Protein AF-A0A967TKL2-F1 (afdb_monomer_lite)

Sequence (60 aa):
VHKEVVAALGVPGVKTGVDLLGLHGGAPRSPLRPLPDAERERVEATLERAGLLAGKGAGR

Secondary structure (DSSP, 8-state):
-IIIIIIHHHHHHHHHHHHHTTS---PPPTTSPPPPHHHHHHHHHHHHHTTSS--TT---

pLDDT: mean 91.99, std 14.27, range [44.34, 98.44]

Foldseek 3Di:
DCCLQCVPPNLLSVLLLCVQLVHHSDADDPPDGHDDPVSSVSSVVVCVVVVNHDPPPPDD

Structure (mmCIF, N/CA/C/O backbone):
data_AF-A0A967TKL2-F1
#
_entry.id   AF-A0A967TKL2-F1
#
loop_
_atom_site.group_PDB
_atom_site.id
_atom_site.type_symbol
_atom_site.label_atom_id
_atom_site.label_alt_id
_atom_site.label_comp_id
_atom_site.label_asym_id
_atom_site.label_entity_id
_atom_site.label_seq_id
_atom_site.pdbx_PDB_ins_code
_atom_site.Cartn_x
_atom_site.Cartn_y
_atom_site.Cartn_z
_atom_site.occupancy
_atom_site.B_iso_or_equiv
_atom_site.auth_seq_id
_atom_site.auth_comp_id
_atom_site.auth_asym_id
_atom_site.auth_atom_id
_atom_site.pdbx_PDB_model_num
ATOM 1 N N . VAL A 1 1 ? -0.647 -6.775 7.761 1.00 92.38 1 VAL A N 1
ATOM 2 C CA . VAL A 1 1 ? 0.101 -5.611 7.201 1.00 92.38 1 VAL A CA 1
ATOM 3 C C . VAL A 1 1 ? 1.513 -5.952 6.713 1.00 92.38 1 VAL A C 1
ATOM 5 O O . VAL A 1 1 ? 1.681 -6.011 5.505 1.00 92.38 1 VAL A O 1
ATOM 8 N N . HIS A 1 2 ? 2.529 -6.207 7.561 1.00 95.44 2 HIS A N 1
ATOM 9 C CA . HIS A 1 2 ? 3.929 -6.326 7.080 1.00 95.44 2 HIS A CA 1
ATOM 10 C C . HIS A 1 2 ? 4.159 -7.427 6.019 1.00 95.44 2 HIS A C 1
ATOM 12 O O . HIS A 1 2 ? 4.838 -7.179 5.030 1.00 95.44 2 HIS A O 1
ATOM 18 N N . LYS A 1 3 ? 3.552 -8.614 6.158 1.00 97.81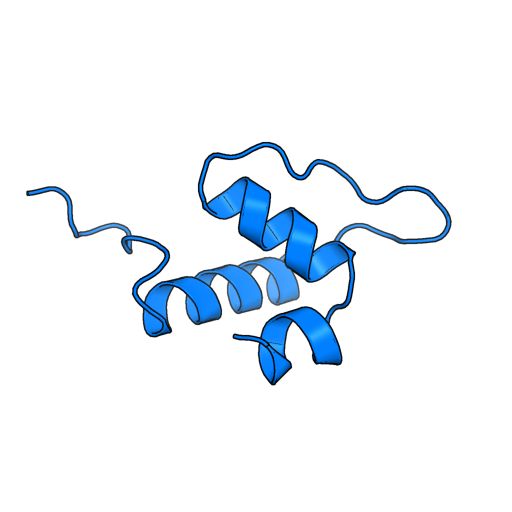 3 LYS A N 1
ATOM 19 C CA . LYS A 1 3 ? 3.666 -9.684 5.143 1.00 97.81 3 LYS A CA 1
ATOM 20 C C . LYS A 1 3 ? 2.938 -9.351 3.837 1.00 97.81 3 LYS A C 1
ATOM 22 O O . LYS A 1 3 ? 3.421 -9.655 2.757 1.00 97.81 3 LYS A O 1
ATOM 27 N N . GLU A 1 4 ? 1.773 -8.727 3.944 1.00 97.94 4 GLU A N 1
ATOM 28 C CA . GLU A 1 4 ? 0.851 -8.531 2.818 1.00 97.94 4 GLU A CA 1
ATOM 29 C C . GLU A 1 4 ? 1.158 -7.276 2.002 1.00 97.94 4 GLU A C 1
ATOM 31 O O . GLU A 1 4 ? 0.858 -7.243 0.817 1.00 97.94 4 GLU A O 1
ATOM 36 N N . VAL A 1 5 ? 1.768 -6.263 2.623 1.00 97.88 5 VAL A N 1
ATOM 37 C CA . VAL A 1 5 ? 2.141 -5.007 1.960 1.00 97.88 5 VAL A CA 1
ATOM 38 C C . VAL A 1 5 ? 3.650 -4.945 1.750 1.00 97.88 5 VAL A C 1
ATOM 40 O O . VAL A 1 5 ? 4.105 -4.830 0.620 1.00 97.88 5 VAL A O 1
ATOM 43 N N . VAL A 1 6 ? 4.452 -5.067 2.813 1.00 97.31 6 VAL A N 1
ATOM 44 C CA . VAL A 1 6 ? 5.909 -4.874 2.701 1.00 97.31 6 VAL A CA 1
ATOM 45 C C . VAL A 1 6 ? 6.559 -6.053 1.984 1.00 97.31 6 VAL A C 1
ATOM 47 O O . VAL A 1 6 ? 7.244 -5.852 0.988 1.00 97.31 6 VAL A O 1
ATOM 50 N N . ALA A 1 7 ? 6.331 -7.282 2.458 1.00 97.88 7 ALA A N 1
ATOM 51 C CA . ALA A 1 7 ? 6.982 -8.452 1.870 1.00 97.88 7 ALA A CA 1
ATOM 52 C C . ALA A 1 7 ? 6.426 -8.803 0.479 1.00 97.88 7 ALA A C 1
ATOM 54 O O . ALA A 1 7 ? 7.198 -9.176 -0.396 1.00 97.88 7 ALA A O 1
ATOM 55 N N . ALA A 1 8 ? 5.112 -8.668 0.263 1.00 97.69 8 ALA A N 1
ATOM 56 C CA . ALA A 1 8 ? 4.494 -9.027 -1.014 1.00 97.69 8 ALA A CA 1
ATOM 57 C C . ALA A 1 8 ? 4.594 -7.932 -2.090 1.00 97.69 8 ALA A C 1
ATOM 59 O O . ALA A 1 8 ? 4.728 -8.266 -3.262 1.00 97.69 8 ALA A O 1
ATOM 60 N N . LEU A 1 9 ? 4.526 -6.646 -1.717 1.00 97.88 9 LEU A N 1
ATOM 61 C CA . LEU A 1 9 ? 4.384 -5.532 -2.673 1.00 97.88 9 LEU A CA 1
ATOM 62 C C . LEU A 1 9 ? 5.523 -4.514 -2.614 1.00 97.88 9 LEU A C 1
ATOM 64 O O . LEU A 1 9 ? 5.598 -3.624 -3.463 1.00 97.88 9 LEU A O 1
ATOM 68 N N . GLY A 1 10 ? 6.415 -4.627 -1.628 1.00 97.62 10 GLY A N 1
ATOM 69 C CA . GLY A 1 10 ? 7.586 -3.773 -1.487 1.00 97.62 10 GLY A CA 1
ATOM 70 C C . GLY A 1 10 ? 7.251 -2.285 -1.361 1.00 97.62 10 GLY A C 1
ATOM 71 O O . GLY A 1 10 ? 6.217 -1.879 -0.826 1.00 97.62 10 GLY A O 1
ATOM 72 N N . VAL A 1 11 ? 8.163 -1.449 -1.863 1.00 98.06 11 VAL A N 1
ATOM 73 C CA . VAL A 1 11 ? 8.057 0.018 -1.800 1.00 98.06 11 VAL A CA 1
ATOM 74 C C . VAL A 1 11 ? 6.789 0.565 -2.481 1.00 98.06 11 VAL A C 1
ATOM 76 O O . VAL A 1 11 ? 6.184 1.465 -1.894 1.00 98.06 11 VAL A O 1
ATOM 79 N N . PRO A 1 12 ? 6.337 0.058 -3.652 1.00 98.44 12 PRO A N 1
ATOM 80 C CA . PRO A 1 12 ? 5.053 0.456 -4.231 1.00 98.44 12 PRO A CA 1
ATOM 81 C C . PRO A 1 12 ? 3.875 0.276 -3.269 1.00 98.44 12 PRO A C 1
ATOM 83 O O . PRO A 1 12 ? 3.137 1.231 -3.051 1.00 98.44 12 PRO A O 1
ATOM 86 N N . GLY A 1 13 ? 3.752 -0.885 -2.613 1.00 98.31 13 GLY A N 1
ATOM 87 C CA . GLY A 1 13 ? 2.681 -1.127 -1.640 1.00 98.31 13 GLY A CA 1
ATOM 88 C C . GLY A 1 13 ? 2.741 -0.210 -0.424 1.00 98.31 13 GLY A C 1
ATOM 89 O O . GLY A 1 13 ? 1.710 0.298 0.014 1.00 98.31 13 GLY A O 1
ATOM 90 N N . VAL A 1 14 ? 3.943 0.060 0.093 1.00 98.25 14 VAL A N 1
ATOM 91 C CA . VAL A 1 14 ? 4.119 0.993 1.217 1.00 98.25 14 VAL A CA 1
ATOM 92 C C . VAL A 1 14 ? 3.678 2.404 0.831 1.00 98.25 14 VAL A C 1
ATOM 94 O O . VAL A 1 14 ? 2.893 3.006 1.557 1.00 98.25 14 VAL A O 1
ATOM 97 N N . LYS A 1 15 ? 4.132 2.924 -0.315 1.00 98.44 15 LYS A N 1
ATOM 98 C CA . LYS A 1 15 ? 3.754 4.263 -0.794 1.00 98.44 15 LYS A CA 1
ATOM 99 C C . LYS A 1 15 ? 2.251 4.382 -1.032 1.00 98.44 15 LYS A C 1
ATOM 101 O O . LYS A 1 15 ? 1.652 5.344 -0.567 1.00 98.44 15 LYS A O 1
ATOM 106 N N . THR A 1 16 ? 1.641 3.378 -1.661 1.00 98.25 16 THR A N 1
ATOM 107 C CA . THR A 1 16 ? 0.186 3.316 -1.841 1.00 98.25 16 THR A CA 1
ATOM 108 C C . THR A 1 16 ? -0.552 3.346 -0.505 1.00 98.25 16 THR A C 1
ATOM 110 O O . THR A 1 16 ? -1.536 4.065 -0.374 1.00 98.25 16 THR A O 1
ATOM 113 N N . GLY A 1 17 ? -0.072 2.612 0.502 1.00 97.50 17 GLY A N 1
ATOM 114 C CA . GLY A 1 17 ? -0.671 2.640 1.834 1.00 97.50 17 GLY A CA 1
ATOM 115 C C . GLY A 1 17 ? -0.550 4.004 2.516 1.00 97.50 17 GLY A C 1
ATOM 116 O O . GLY A 1 17 ? -1.507 4.469 3.122 1.00 97.50 17 GLY A O 1
ATOM 117 N N . VAL A 1 18 ? 0.595 4.672 2.372 1.00 97.81 18 VAL A N 1
ATOM 118 C CA . VAL A 1 18 ? 0.804 6.042 2.869 1.00 97.81 18 VAL A CA 1
ATOM 119 C C . VAL A 1 18 ? -0.168 7.020 2.193 1.00 97.81 18 VAL A C 1
ATOM 121 O O . VAL A 1 18 ? -0.813 7.796 2.893 1.00 97.81 18 VAL A O 1
ATOM 124 N N . ASP A 1 19 ? -0.337 6.938 0.870 1.00 97.75 19 ASP A N 1
ATOM 125 C CA . ASP A 1 19 ? -1.297 7.772 0.129 1.00 97.75 19 ASP A CA 1
ATOM 126 C C . ASP A 1 19 ? -2.751 7.516 0.573 1.00 97.75 19 ASP A C 1
ATOM 128 O O . ASP A 1 19 ? -3.516 8.456 0.780 1.00 97.75 19 ASP A O 1
ATOM 132 N N . LEU A 1 20 ? -3.137 6.249 0.771 1.00 96.38 20 LEU A N 1
ATOM 133 C CA . LEU A 1 20 ? -4.473 5.866 1.253 1.00 96.38 20 LEU A CA 1
ATOM 134 C C . LEU A 1 20 ? -4.786 6.419 2.648 1.00 96.38 20 LEU A C 1
ATOM 136 O O . LEU A 1 20 ? -5.934 6.742 2.935 1.00 96.38 20 LEU A O 1
ATOM 140 N N . LEU A 1 21 ? -3.771 6.561 3.501 1.00 96.25 21 LEU A N 1
ATOM 141 C CA . LEU A 1 21 ? -3.899 7.142 4.839 1.00 96.25 21 LEU A CA 1
ATOM 142 C C . LEU A 1 21 ? -3.946 8.684 4.830 1.00 96.25 21 LEU A C 1
ATOM 144 O O . LEU A 1 21 ? -3.920 9.300 5.893 1.00 96.25 21 LEU A O 1
ATOM 148 N N . GLY A 1 22 ? -4.003 9.320 3.655 1.00 95.75 22 GLY A N 1
ATOM 149 C CA . GLY A 1 22 ? -4.054 10.778 3.513 1.00 95.75 22 GLY A CA 1
ATOM 150 C C . GLY A 1 22 ? -2.697 11.471 3.660 1.00 95.75 22 GLY A C 1
ATOM 151 O O . GLY A 1 22 ? -2.639 12.694 3.778 1.00 95.75 22 GLY A O 1
ATOM 152 N N . LEU A 1 23 ? -1.603 10.708 3.659 1.00 96.88 23 LEU A N 1
ATOM 153 C CA . LEU A 1 23 ? -0.237 11.227 3.643 1.00 96.88 23 LEU A CA 1
ATOM 154 C C . LEU A 1 23 ? 0.293 11.272 2.200 1.00 96.88 23 LEU A C 1
ATOM 156 O O . LEU A 1 23 ? -0.415 10.949 1.252 1.00 96.88 23 LEU A O 1
ATOM 160 N N . HIS A 1 24 ? 1.551 11.684 2.018 1.00 96.19 24 HIS A N 1
ATOM 161 C CA . HIS A 1 24 ? 2.168 11.777 0.693 1.00 96.19 24 HIS A CA 1
ATOM 162 C C . HIS A 1 24 ? 3.258 10.714 0.490 1.00 96.19 24 HIS A C 1
ATOM 164 O O . HIS A 1 24 ? 4.422 10.911 0.843 1.00 96.19 24 HIS A O 1
ATOM 170 N N . GLY A 1 25 ? 2.878 9.575 -0.085 1.00 94.81 25 GLY A N 1
ATOM 171 C CA . GLY A 1 25 ? 3.769 8.512 -0.546 1.00 94.81 25 GLY A CA 1
ATOM 172 C C . GLY A 1 25 ? 4.236 8.738 -1.985 1.00 94.81 25 GLY A C 1
ATOM 173 O O . GLY A 1 25 ? 5.432 8.592 -2.274 1.00 94.81 25 GLY A O 1
ATOM 174 N N . GLY A 1 26 ? 3.318 9.130 -2.871 1.00 95.19 26 GLY A N 1
ATOM 175 C CA . GLY A 1 26 ? 3.574 9.461 -4.272 1.00 95.19 26 GLY A CA 1
ATOM 176 C C . GLY A 1 26 ? 4.089 8.286 -5.115 1.00 95.19 26 GLY A C 1
ATOM 177 O O . GLY A 1 26 ? 4.413 7.205 -4.616 1.00 95.19 26 GLY A O 1
ATOM 178 N N . ALA A 1 27 ? 4.239 8.505 -6.424 1.00 95.88 27 ALA A N 1
ATOM 179 C CA . ALA A 1 27 ? 4.681 7.453 -7.339 1.00 95.88 27 ALA A CA 1
ATOM 180 C C . ALA A 1 27 ? 6.066 6.871 -6.948 1.00 95.88 27 ALA A C 1
ATOM 182 O O . ALA A 1 27 ? 6.966 7.601 -6.499 1.00 95.88 27 ALA A O 1
ATOM 183 N N . PRO A 1 28 ? 6.280 5.550 -7.084 1.00 97.00 28 PRO A N 1
ATOM 184 C CA . PRO A 1 28 ? 7.616 4.963 -7.020 1.00 97.00 28 PRO A CA 1
ATOM 185 C C . PRO A 1 28 ? 8.527 5.537 -8.113 1.00 97.00 28 PRO A C 1
ATOM 187 O O . PRO A 1 28 ? 8.067 5.889 -9.198 1.00 97.00 28 PRO A O 1
ATOM 190 N N . ARG A 1 29 ? 9.834 5.631 -7.836 1.00 96.81 29 ARG A N 1
ATOM 191 C CA . ARG A 1 29 ? 10.815 6.014 -8.864 1.00 96.81 29 ARG A CA 1
ATOM 192 C C . ARG A 1 29 ? 11.157 4.808 -9.739 1.00 96.81 29 ARG A C 1
ATOM 194 O O . ARG A 1 29 ? 11.197 3.684 -9.242 1.00 96.81 29 ARG A O 1
ATOM 201 N N . SER A 1 30 ? 11.502 5.068 -11.000 1.00 95.50 30 SER A N 1
ATOM 202 C CA . SER A 1 30 ? 12.083 4.066 -11.905 1.00 95.50 30 SER A CA 1
ATOM 203 C C . SER A 1 30 ? 13.284 3.355 -11.248 1.00 95.50 30 SER A C 1
ATOM 205 O O . SER A 1 30 ? 14.063 4.025 -10.561 1.00 95.50 30 SER A O 1
ATOM 207 N N . PRO A 1 31 ? 13.445 2.027 -11.416 1.00 95.62 31 PRO A N 1
ATOM 208 C CA . PRO A 1 31 ? 12.687 1.129 -12.301 1.00 95.62 31 PRO A CA 1
ATOM 209 C C . PRO A 1 31 ? 11.366 0.602 -11.716 1.00 95.62 31 PRO A C 1
ATOM 211 O O . PRO A 1 31 ? 10.654 -0.141 -12.391 1.00 95.62 31 PRO A O 1
ATOM 214 N N . LEU A 1 32 ? 11.020 0.961 -10.475 1.00 97.00 32 LEU A N 1
ATOM 215 C CA . LEU A 1 32 ? 9.796 0.483 -9.837 1.00 97.00 32 LEU A CA 1
ATOM 216 C C . LEU A 1 32 ? 8.566 1.116 -10.485 1.00 97.00 32 LEU A C 1
ATOM 218 O O . LEU A 1 32 ? 8.520 2.317 -10.753 1.00 97.00 32 LEU A O 1
ATOM 222 N N . ARG A 1 33 ? 7.553 0.284 -10.716 1.00 97.12 33 ARG A N 1
ATOM 223 C CA . ARG A 1 33 ? 6.274 0.696 -11.292 1.00 97.12 33 ARG A CA 1
ATOM 224 C C . ARG A 1 33 ? 5.251 0.936 -10.175 1.00 97.12 33 ARG A C 1
ATOM 226 O O . ARG A 1 33 ? 5.358 0.310 -9.118 1.00 97.12 33 ARG A O 1
ATOM 233 N N . PRO A 1 34 ? 4.265 1.822 -10.389 1.00 97.06 34 PRO A N 1
ATOM 234 C CA . PRO A 1 34 ? 3.076 1.876 -9.546 1.00 97.06 34 PRO A CA 1
ATOM 235 C C . PRO A 1 34 ? 2.377 0.513 -9.489 1.00 97.06 34 PRO A C 1
ATOM 237 O O . PRO A 1 34 ? 2.510 -0.291 -10.416 1.00 97.06 34 PRO A O 1
ATOM 240 N N . LEU A 1 35 ? 1.627 0.269 -8.414 1.00 97.50 35 LEU A N 1
ATOM 241 C CA . LEU A 1 35 ? 0.798 -0.928 -8.323 1.00 97.50 35 LEU A CA 1
ATOM 242 C C . LEU A 1 35 ? -0.351 -0.876 -9.343 1.00 97.50 35 LEU A C 1
ATOM 244 O O . LEU A 1 35 ? -0.889 0.206 -9.583 1.00 97.50 35 LEU A O 1
ATOM 248 N N . PRO A 1 36 ? -0.748 -2.024 -9.919 1.00 97.19 36 PRO A N 1
ATOM 249 C CA . PRO A 1 36 ? -2.017 -2.130 -10.627 1.00 97.19 36 PRO A CA 1
ATOM 250 C C . PRO A 1 36 ? -3.192 -1.975 -9.650 1.00 97.19 36 PRO A C 1
ATOM 252 O O . PRO A 1 36 ? -3.047 -2.235 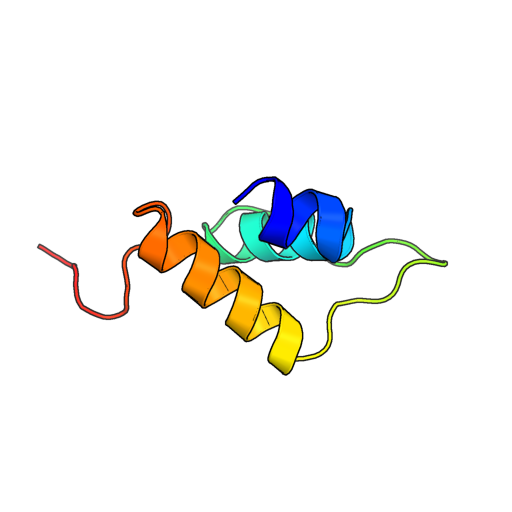-8.452 1.00 97.19 36 PRO A O 1
ATOM 255 N N . ASP A 1 37 ? -4.368 -1.620 -10.170 1.00 96.75 37 ASP A N 1
ATOM 256 C CA . ASP A 1 37 ? -5.559 -1.327 -9.357 1.00 96.75 37 ASP A CA 1
ATOM 257 C C . ASP A 1 37 ? -5.933 -2.476 -8.407 1.00 96.75 37 ASP A C 1
ATOM 259 O O . ASP A 1 37 ? -6.198 -2.238 -7.231 1.00 96.75 37 ASP A O 1
ATOM 263 N N . ALA A 1 38 ? -5.824 -3.730 -8.858 1.00 97.31 38 ALA A N 1
ATOM 264 C CA . ALA A 1 38 ? -6.107 -4.904 -8.027 1.00 97.31 38 ALA A CA 1
ATOM 265 C C . ALA A 1 38 ? -5.192 -5.017 -6.787 1.00 97.31 38 ALA A C 1
ATOM 267 O O . ALA A 1 38 ? -5.637 -5.381 -5.699 1.00 97.31 38 ALA A O 1
ATOM 268 N N . GLU A 1 39 ? -3.904 -4.679 -6.916 1.00 98.19 39 GLU A N 1
ATOM 269 C CA . GLU A 1 39 ? -2.978 -4.678 -5.773 1.00 98.19 39 GLU A CA 1
ATOM 270 C C . GLU A 1 39 ? -3.194 -3.446 -4.886 1.00 98.19 39 GLU A C 1
ATOM 272 O O . GLU A 1 39 ? -3.027 -3.523 -3.669 1.00 98.19 39 GLU A O 1
ATOM 277 N N . ARG A 1 40 ? -3.629 -2.314 -5.458 1.00 97.81 40 ARG A N 1
ATOM 278 C CA . ARG A 1 40 ? -4.049 -1.142 -4.678 1.00 97.81 40 ARG A CA 1
ATOM 279 C C . ARG A 1 40 ? -5.258 -1.468 -3.795 1.00 97.81 40 ARG A C 1
ATOM 281 O O . ARG A 1 40 ? -5.222 -1.156 -2.606 1.00 97.81 40 ARG A O 1
ATOM 288 N N . GLU A 1 41 ? -6.285 -2.120 -4.337 1.00 97.69 41 GLU A N 1
ATOM 289 C CA . GLU A 1 41 ? -7.458 -2.588 -3.578 1.00 97.69 41 GLU A CA 1
ATOM 290 C C . GLU A 1 41 ? -7.055 -3.560 -2.464 1.00 97.69 41 GLU A C 1
ATOM 292 O O . GLU A 1 41 ? -7.556 -3.488 -1.341 1.00 97.69 41 GLU A O 1
ATOM 297 N N . ARG A 1 42 ? -6.076 -4.432 -2.731 1.00 97.81 42 ARG A N 1
ATOM 298 C CA . ARG A 1 42 ? -5.528 -5.337 -1.718 1.00 97.81 42 ARG A CA 1
ATOM 299 C C . ARG A 1 42 ? -4.829 -4.591 -0.577 1.00 97.81 42 ARG A C 1
ATOM 301 O O . ARG A 1 42 ? -4.953 -5.010 0.579 1.00 97.81 42 ARG A O 1
ATOM 308 N N . VAL A 1 43 ? -4.109 -3.503 -0.865 1.00 98.19 43 VAL A N 1
ATOM 309 C CA . VAL A 1 43 ? -3.533 -2.625 0.170 1.00 98.19 43 VAL A CA 1
ATOM 310 C C . VAL A 1 43 ? -4.648 -1.970 0.985 1.00 98.19 43 VAL A C 1
ATOM 312 O O . VAL A 1 43 ? -4.599 -2.042 2.211 1.00 98.19 43 VAL A O 1
ATOM 315 N N . GLU A 1 44 ? -5.668 -1.409 0.331 1.00 97.81 44 GLU A N 1
ATOM 316 C CA . GLU A 1 44 ? -6.831 -0.778 0.974 1.00 97.81 44 GLU A CA 1
ATOM 317 C C . GLU A 1 44 ? -7.520 -1.743 1.950 1.00 97.81 44 GLU A C 1
ATOM 319 O O . GLU A 1 44 ? -7.526 -1.495 3.157 1.00 97.81 44 GLU A O 1
ATOM 324 N N . ALA A 1 45 ? -7.927 -2.925 1.479 1.00 97.50 45 ALA A N 1
ATOM 325 C CA . ALA A 1 45 ? -8.546 -3.960 2.308 1.00 97.50 45 ALA A CA 1
ATOM 326 C C . ALA A 1 45 ? -7.630 -4.460 3.443 1.00 97.50 45 ALA A C 1
ATOM 328 O O . ALA A 1 45 ? -8.090 -4.874 4.509 1.00 97.50 45 ALA A O 1
ATOM 329 N N . THR A 1 46 ? -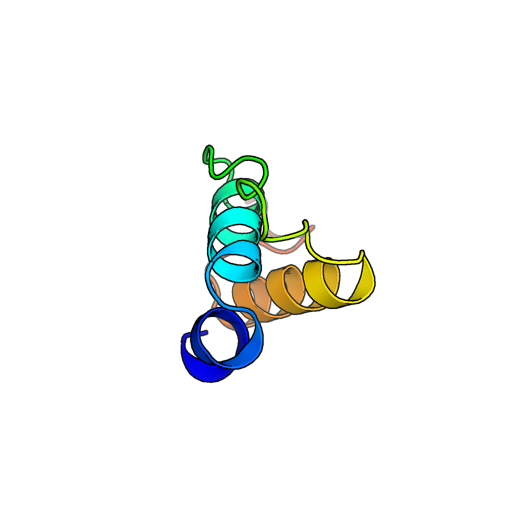6.308 -4.459 3.239 1.00 98.00 46 THR A N 1
ATOM 330 C CA . THR A 1 46 ? -5.349 -4.828 4.292 1.00 98.00 46 THR A CA 1
ATOM 331 C C . THR A 1 46 ? -5.269 -3.778 5.391 1.00 98.00 46 THR A C 1
ATOM 333 O O . THR A 1 46 ? -5.148 -4.143 6.563 1.00 98.00 46 THR A O 1
ATOM 336 N N . LEU A 1 47 ? -5.337 -2.495 5.039 1.00 97.38 47 LEU A N 1
ATOM 337 C CA . LEU A 1 47 ? -5.339 -1.398 6.002 1.00 97.38 47 LEU A CA 1
ATOM 338 C C . LEU A 1 47 ? -6.677 -1.302 6.740 1.00 97.38 47 LEU A C 1
ATOM 340 O O . LEU A 1 47 ? -6.669 -1.108 7.955 1.00 97.38 47 LEU A O 1
ATOM 344 N N . GLU A 1 48 ? -7.800 -1.520 6.054 1.00 96.88 48 GLU A N 1
ATOM 345 C CA . GLU A 1 48 ? -9.133 -1.578 6.669 1.00 96.88 48 GLU A CA 1
ATOM 346 C C . GLU A 1 48 ? -9.230 -2.701 7.709 1.00 96.88 48 GLU A C 1
ATOM 348 O O . GLU A 1 48 ? -9.570 -2.451 8.864 1.00 96.88 48 GLU A O 1
ATOM 353 N N . ARG A 1 49 ? -8.844 -3.938 7.357 1.00 96.44 49 ARG A N 1
ATOM 354 C CA . ARG A 1 49 ? -8.828 -5.071 8.308 1.00 96.44 49 ARG A CA 1
ATOM 355 C C . ARG A 1 49 ? -7.889 -4.851 9.489 1.00 96.44 49 ARG A C 1
ATOM 357 O O . ARG A 1 49 ? -8.103 -5.422 10.553 1.00 96.44 49 ARG A O 1
ATOM 364 N N . ALA A 1 50 ? -6.830 -4.069 9.292 1.00 95.81 50 ALA A N 1
ATOM 365 C CA . ALA A 1 50 ? -5.904 -3.701 10.354 1.00 95.81 50 ALA A CA 1
ATOM 366 C C . ALA A 1 50 ? -6.415 -2.541 11.228 1.00 95.81 50 ALA A C 1
ATOM 368 O O . ALA A 1 50 ? -5.725 -2.168 12.174 1.00 95.81 50 ALA A O 1
ATOM 369 N N . GLY A 1 51 ? -7.581 -1.960 10.917 1.00 95.56 51 GLY A N 1
ATOM 370 C CA . GLY A 1 51 ? -8.132 -0.797 11.614 1.00 95.56 51 GLY A CA 1
ATOM 371 C C . GLY A 1 51 ? -7.339 0.493 11.387 1.00 95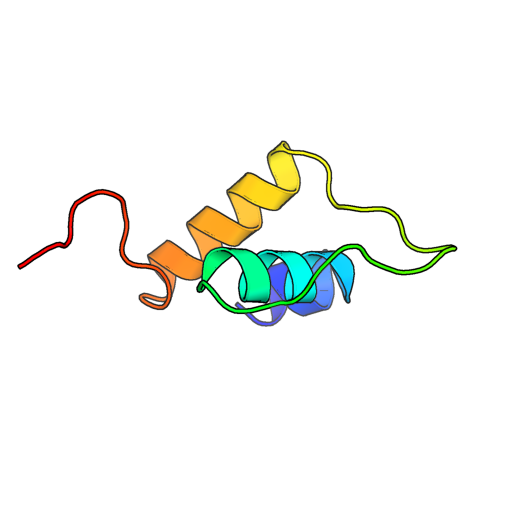.56 51 GLY A C 1
ATOM 372 O O . GLY A 1 51 ? -7.472 1.430 12.165 1.00 95.56 51 GLY A O 1
ATOM 373 N N . LEU A 1 52 ? -6.487 0.534 10.357 1.00 94.44 52 LEU A N 1
ATOM 374 C CA . LEU A 1 52 ? -5.644 1.690 10.033 1.00 94.44 52 LEU A CA 1
ATOM 375 C C . LEU A 1 52 ? -6.341 2.660 9.081 1.00 94.44 52 LEU A C 1
ATOM 377 O O . LEU A 1 52 ? -6.080 3.857 9.127 1.00 94.44 52 LEU A O 1
ATOM 381 N N . LEU A 1 53 ? -7.216 2.138 8.225 1.00 93.94 53 LEU A N 1
ATOM 382 C CA . LEU A 1 53 ? -8.039 2.924 7.322 1.00 93.94 53 LEU A CA 1
ATOM 383 C C . LEU A 1 53 ? -9.494 2.796 7.772 1.00 93.94 53 LEU A C 1
ATOM 385 O O . LEU A 1 53 ? -10.006 1.683 7.907 1.00 93.94 53 LEU A O 1
ATOM 389 N 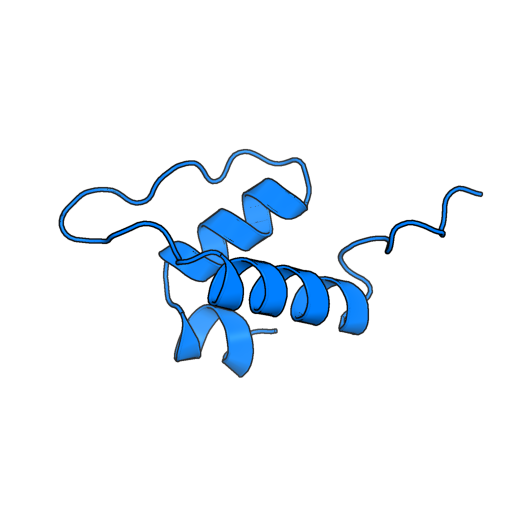N . ALA A 1 54 ? -10.153 3.925 8.032 1.00 79.69 54 ALA A N 1
ATOM 390 C CA . ALA A 1 54 ? -11.589 3.923 8.261 1.00 79.69 54 ALA A CA 1
ATOM 391 C C . ALA A 1 54 ? -12.259 3.526 6.943 1.00 79.69 54 ALA A C 1
ATOM 393 O O . ALA A 1 54 ? -12.177 4.267 5.964 1.00 79.69 54 ALA A O 1
ATOM 394 N N . GLY A 1 55 ? -12.904 2.357 6.911 1.00 61.75 55 GLY A N 1
ATOM 395 C CA . GLY A 1 55 ? -13.731 1.987 5.766 1.00 61.75 55 GLY A CA 1
ATOM 396 C C . GLY A 1 55 ? -14.760 3.086 5.494 1.00 61.75 55 GLY A C 1
ATOM 397 O O . GLY A 1 55 ? -15.135 3.829 6.411 1.00 61.75 55 GLY A O 1
ATOM 398 N N . LYS A 1 56 ? -15.219 3.210 4.244 1.00 54.03 56 LYS A N 1
ATOM 399 C CA . LYS A 1 56 ? -16.317 4.114 3.848 1.00 54.03 56 LYS A CA 1
ATOM 400 C C . LYS A 1 56 ? -17.574 3.814 4.692 1.00 54.03 56 LYS A C 1
ATOM 402 O O . LYS A 1 56 ? -18.429 3.044 4.276 1.00 54.03 56 LYS A O 1
ATOM 407 N N . GLY A 1 57 ? -17.662 4.359 5.906 1.00 45.75 57 GLY A N 1
ATOM 408 C CA . GLY A 1 57 ? -18.671 3.966 6.897 1.00 45.75 57 GLY A CA 1
ATOM 409 C C . GLY A 1 57 ? -18.330 4.194 8.376 1.00 45.75 57 GLY A C 1
ATOM 410 O O . GLY A 1 57 ? -19.153 3.854 9.220 1.00 45.75 57 GLY A O 1
ATOM 411 N N . ALA A 1 58 ? -17.179 4.771 8.730 1.00 48.50 58 ALA A N 1
ATOM 412 C CA . ALA A 1 58 ? -16.876 5.130 10.121 1.00 48.50 58 ALA A CA 1
ATOM 413 C C . ALA A 1 58 ? -16.504 6.612 10.270 1.00 48.50 58 ALA A C 1
ATOM 415 O O . ALA A 1 58 ? -15.436 6.958 10.759 1.00 48.50 58 ALA A O 1
ATOM 416 N N . GLY A 1 59 ? -17.414 7.486 9.838 1.00 46.91 59 GLY A N 1
ATOM 417 C CA . GLY A 1 59 ? -17.517 8.840 10.373 1.00 46.91 59 GLY A CA 1
ATOM 418 C C . GLY A 1 59 ? -18.572 8.847 11.478 1.00 46.91 59 GLY A C 1
ATOM 419 O O . GLY A 1 59 ? -19.766 8.871 11.182 1.00 46.91 59 GLY A O 1
ATOM 420 N N . ARG A 1 60 ? -18.134 8.772 12.734 1.00 44.34 60 ARG A N 1
ATOM 421 C CA . ARG A 1 60 ? -18.827 9.394 13.865 1.00 44.34 60 ARG A C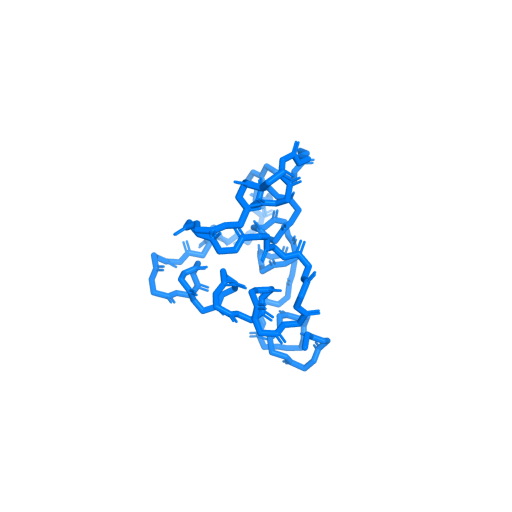A 1
ATOM 422 C C . ARG A 1 60 ? -17.895 10.442 14.436 1.00 44.34 60 ARG A C 1
ATOM 424 O O . ARG A 1 60 ? -16.708 10.090 14.607 1.00 44.34 60 ARG A O 1
#

Radius of gyration: 11.5 Å; chains: 1; bounding box: 32×22×26 Å